Protein AF-A0A240TPN5-F1 (afdb_monomer)

Radius of gyration: 21.35 Å; Cα contacts (8 Å, |Δi|>4): 50; chains: 1; bounding box: 63×28×46 Å

Organism: NCBI:txid553814

Mean predicted aligned error: 8.61 Å

Sequence (86 aa):
MNDELGDFVEMLTAWHSKKVSNLRDVQEASKEGTLLKLGDDDEGFPLTDREAKFFKIGIEVTLMELGTLPFKVTVNDDSDEEGGAA

Secondary structure (DSSP, 8-state):
-HHHHHHHHHHHHHHHHHHHHHHHHHHHH--TT-EE-SSSS---EEPPHHHHHHHHHHHHHHHHHHSS-S-----------SS---

Foldseek 3Di:
DVVVVVVVVVVVVVVLQVVLVVLVVLLVPQAFQDFDDDDDPGPGDGDHRVRSVVSNVVSVVVCVVRVDDPDDDDDPPPVPPDDDDD

pLDDT: mean 87.07, std 15.56, range [40.0, 98.0]

Structure (mmCIF, N/CA/C/O backbone):
data_AF-A0A240TPN5-F1
#
_entry.id   AF-A0A240TPN5-F1
#
loop_
_atom_site.group_PDB
_atom_site.id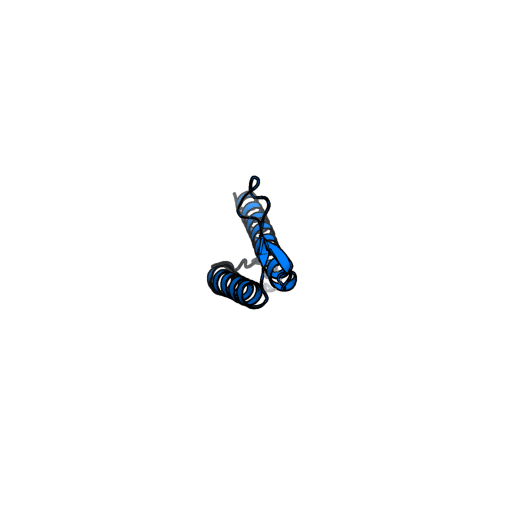
_atom_site.type_symbol
_atom_site.label_atom_id
_atom_site.label_alt_id
_atom_site.label_comp_id
_atom_site.label_asym_id
_atom_site.label_entity_id
_atom_site.label_seq_id
_atom_site.pdbx_PDB_ins_code
_atom_site.Cartn_x
_atom_site.Cartn_y
_atom_site.Cartn_z
_atom_site.occupancy
_atom_site.B_iso_or_equiv
_atom_site.auth_seq_id
_atom_site.auth_comp_id
_atom_site.auth_asym_id
_atom_site.auth_atom_id
_atom_site.pdbx_PDB_model_num
ATOM 1 N N . MET A 1 1 ? 17.391 5.775 -29.155 1.00 47.97 1 MET A N 1
ATOM 2 C CA . MET A 1 1 ? 16.231 4.893 -28.891 1.00 47.97 1 MET A CA 1
ATOM 3 C C . MET A 1 1 ? 16.456 3.952 -27.709 1.00 47.97 1 MET A C 1
ATOM 5 O O . MET A 1 1 ? 15.462 3.620 -27.086 1.00 47.97 1 MET A O 1
ATOM 9 N N . ASN A 1 2 ? 17.690 3.545 -27.362 1.00 62.19 2 ASN A N 1
ATOM 10 C CA . ASN A 1 2 ? 17.926 2.738 -26.149 1.00 62.19 2 ASN A CA 1
ATOM 11 C C . ASN A 1 2 ? 17.765 3.536 -24.842 1.00 62.19 2 ASN A C 1
ATOM 13 O O . ASN A 1 2 ? 17.192 3.007 -23.897 1.00 62.19 2 ASN A O 1
ATOM 17 N N . ASP A 1 3 ? 18.188 4.802 -24.816 1.00 78.50 3 ASP A N 1
ATOM 18 C CA . ASP A 1 3 ? 18.187 5.594 -23.574 1.00 78.50 3 ASP A CA 1
ATOM 19 C C . ASP A 1 3 ? 16.768 5.896 -23.065 1.00 78.50 3 ASP A C 1
ATOM 21 O O . ASP A 1 3 ? 16.462 5.656 -21.906 1.00 78.50 3 ASP A O 1
ATOM 25 N N . GLU A 1 4 ? 15.848 6.297 -23.950 1.00 88.19 4 GLU A N 1
ATOM 26 C CA . GLU A 1 4 ? 14.456 6.601 -23.571 1.00 88.19 4 GLU A CA 1
ATOM 27 C C . GLU A 1 4 ? 13.702 5.378 -23.019 1.00 88.19 4 GLU A C 1
ATOM 29 O O . GLU A 1 4 ? 12.877 5.505 -22.113 1.00 88.19 4 GLU A O 1
ATOM 34 N N . LEU A 1 5 ? 13.970 4.183 -23.563 1.00 87.31 5 LEU A N 1
ATOM 35 C CA . LEU A 1 5 ? 13.373 2.946 -23.059 1.00 87.31 5 LEU A CA 1
ATOM 36 C C . LEU A 1 5 ? 13.976 2.561 -21.702 1.00 87.31 5 LEU A C 1
ATOM 38 O O . LEU A 1 5 ? 13.233 2.135 -20.818 1.00 87.31 5 LEU A O 1
ATOM 42 N N . GLY A 1 6 ? 15.291 2.727 -21.533 1.00 89.12 6 GLY A N 1
ATOM 43 C CA . GLY A 1 6 ? 15.975 2.524 -20.256 1.00 89.12 6 GLY A CA 1
ATOM 44 C C . GLY A 1 6 ? 15.411 3.427 -19.158 1.00 89.12 6 GLY A C 1
ATOM 45 O O . GLY A 1 6 ? 14.955 2.924 -18.130 1.00 89.12 6 GLY A O 1
ATOM 46 N N . ASP A 1 7 ? 15.321 4.730 -19.430 1.00 91.06 7 ASP A N 1
ATOM 47 C CA . ASP A 1 7 ? 14.760 5.730 -18.515 1.00 91.06 7 ASP A CA 1
ATOM 48 C C . ASP A 1 7 ? 13.303 5.409 -18.146 1.00 91.06 7 ASP A C 1
ATOM 50 O O . ASP A 1 7 ? 12.893 5.499 -16.984 1.00 91.06 7 ASP A O 1
ATOM 54 N N . PHE A 1 8 ? 12.498 4.986 -19.128 1.00 93.06 8 PHE A N 1
ATOM 55 C CA . PHE A 1 8 ? 11.118 4.577 -18.883 1.00 93.06 8 PHE A CA 1
ATOM 56 C C . PHE A 1 8 ? 11.030 3.347 -17.969 1.00 93.06 8 PHE A C 1
ATOM 58 O O . PHE A 1 8 ? 10.200 3.317 -17.057 1.00 93.06 8 PHE A O 1
ATOM 65 N N . VAL A 1 9 ? 11.875 2.338 -18.191 1.00 92.69 9 VAL A N 1
ATOM 66 C CA . VAL A 1 9 ? 11.909 1.112 -17.383 1.00 92.69 9 VAL A CA 1
ATOM 67 C C . VAL A 1 9 ? 12.355 1.404 -15.947 1.00 92.69 9 VAL A C 1
ATOM 69 O O . VAL A 1 9 ? 11.742 0.881 -15.010 1.00 92.69 9 VAL A O 1
ATOM 72 N N . GLU A 1 10 ? 13.356 2.264 -15.746 1.00 92.62 10 GLU A N 1
ATOM 73 C CA . GLU A 1 10 ? 13.755 2.721 -14.409 1.00 92.62 10 GLU A CA 1
ATOM 74 C C . GLU A 1 10 ? 12.615 3.460 -13.709 1.00 92.62 10 GLU A C 1
ATOM 76 O O . GLU A 1 10 ? 12.249 3.117 -12.579 1.00 92.62 10 GLU A O 1
ATOM 81 N N . MET A 1 11 ? 11.994 4.425 -14.394 1.00 95.50 11 MET A N 1
ATOM 82 C CA . MET A 1 11 ? 10.871 5.185 -13.854 1.00 95.50 11 MET A CA 1
ATOM 83 C C . MET A 1 11 ? 9.706 4.266 -13.468 1.00 95.50 11 MET A C 1
ATOM 85 O O . MET A 1 11 ? 9.133 4.412 -12.385 1.00 95.50 11 MET A O 1
ATOM 89 N N . LEU A 1 12 ? 9.364 3.300 -14.325 1.00 95.50 12 LEU A N 1
ATOM 90 C CA . LEU A 1 12 ? 8.299 2.333 -14.072 1.00 95.50 12 LEU A CA 1
ATOM 91 C C . LEU A 1 12 ? 8.620 1.448 -12.862 1.00 95.50 12 LEU A C 1
ATOM 93 O O . LEU A 1 12 ? 7.754 1.233 -12.011 1.00 95.50 12 LEU A O 1
ATOM 97 N N . THR A 1 13 ? 9.861 0.973 -12.754 1.00 94.75 13 THR A N 1
ATOM 98 C CA . THR A 1 13 ? 10.312 0.123 -11.643 1.00 94.75 13 THR A CA 1
ATOM 99 C C . THR A 1 13 ? 10.292 0.882 -10.317 1.00 94.75 13 THR A C 1
ATOM 101 O O . THR A 1 13 ? 9.796 0.367 -9.309 1.00 94.75 13 THR A O 1
ATOM 104 N N . ALA A 1 14 ? 10.757 2.133 -10.314 1.00 95.81 14 ALA A N 1
ATOM 105 C CA . ALA A 1 14 ? 10.725 3.000 -9.141 1.00 95.81 14 ALA A CA 1
ATOM 106 C C . ALA A 1 14 ? 9.287 3.340 -8.719 1.00 95.81 14 ALA A C 1
ATOM 108 O O . ALA A 1 14 ? 8.941 3.260 -7.536 1.00 95.81 14 ALA A O 1
ATOM 109 N N . TRP A 1 15 ? 8.424 3.677 -9.683 1.00 97.38 15 TRP A N 1
ATOM 110 C CA . TRP A 1 15 ? 7.006 3.929 -9.435 1.00 97.38 15 TRP A CA 1
ATOM 111 C C . TRP A 1 15 ? 6.313 2.705 -8.831 1.00 97.38 15 TRP A C 1
ATOM 113 O O . TRP A 1 15 ? 5.618 2.833 -7.820 1.00 97.38 15 TRP A O 1
ATOM 123 N N . HIS A 1 16 ? 6.531 1.520 -9.407 1.00 97.38 16 HIS A N 1
ATOM 124 C CA . HIS A 1 16 ? 5.929 0.273 -8.938 1.00 97.38 16 HIS A CA 1
ATOM 125 C C . HIS A 1 16 ? 6.395 -0.070 -7.521 1.00 97.38 16 HIS A C 1
ATOM 127 O O . HIS A 1 16 ? 5.561 -0.258 -6.635 1.00 97.38 16 HIS A O 1
ATOM 133 N N . SER A 1 17 ? 7.704 -0.011 -7.265 1.00 96.56 17 SER A N 1
ATOM 134 C CA . SER A 1 17 ? 8.284 -0.261 -5.938 1.00 96.56 17 SER A CA 1
ATOM 135 C C . SER A 1 17 ? 7.690 0.664 -4.873 1.00 96.56 17 SER A C 1
ATOM 137 O O . SER A 1 17 ? 7.333 0.221 -3.780 1.00 96.56 17 SER A O 1
ATOM 139 N N . LYS A 1 18 ? 7.492 1.947 -5.205 1.00 97.75 18 LYS A N 1
ATOM 140 C CA . LYS A 1 18 ? 6.840 2.910 -4.310 1.00 97.75 18 LYS A CA 1
ATOM 141 C C . LYS A 1 18 ? 5.372 2.564 -4.049 1.00 97.75 18 LYS A C 1
ATOM 143 O O . LYS A 1 18 ? 4.912 2.697 -2.919 1.00 97.75 18 LYS A O 1
ATOM 148 N N . LYS A 1 19 ? 4.622 2.109 -5.059 1.00 97.56 19 LYS A N 1
ATOM 149 C CA . LYS A 1 19 ? 3.230 1.661 -4.873 1.00 97.56 19 LYS A CA 1
ATOM 150 C C . LYS A 1 19 ? 3.145 0.440 -3.958 1.00 97.56 19 LYS A C 1
ATOM 152 O O . LYS A 1 19 ? 2.298 0.429 -3.068 1.00 97.56 19 LYS A O 1
ATOM 157 N N . VAL A 1 20 ? 4.039 -0.533 -4.132 1.00 98.00 20 VAL A N 1
ATOM 158 C CA . VAL A 1 20 ? 4.132 -1.717 -3.265 1.00 98.00 20 VAL A CA 1
ATOM 159 C C . VAL A 1 20 ? 4.463 -1.316 -1.827 1.00 98.00 20 VAL A C 1
ATOM 161 O O . VAL A 1 20 ? 3.765 -1.743 -0.911 1.00 98.00 20 VAL A O 1
ATOM 164 N N . SER A 1 21 ? 5.464 -0.450 -1.628 1.00 97.81 21 SER A N 1
ATOM 165 C CA . SER A 1 21 ? 5.840 0.061 -0.302 1.00 97.81 21 SER A CA 1
ATOM 166 C C . SER A 1 21 ? 4.666 0.755 0.387 1.00 97.81 21 SER A C 1
ATOM 168 O O . SER A 1 21 ? 4.311 0.386 1.498 1.00 97.81 21 SER A O 1
ATOM 170 N N . ASN A 1 22 ? 3.986 1.675 -0.304 1.00 96.88 22 ASN A N 1
ATOM 171 C CA . ASN A 1 22 ? 2.831 2.378 0.254 1.00 96.88 22 ASN A CA 1
ATOM 172 C C . ASN A 1 22 ? 1.709 1.416 0.679 1.00 96.88 22 ASN A C 1
ATOM 174 O O . ASN A 1 22 ? 1.076 1.624 1.710 1.00 96.88 22 ASN A O 1
ATOM 178 N N . LEU A 1 23 ? 1.436 0.373 -0.114 1.00 97.19 23 LEU A N 1
ATOM 179 C CA . LEU A 1 23 ? 0.434 -0.633 0.244 1.00 97.19 23 LEU A CA 1
ATOM 180 C C . LEU A 1 23 ? 0.849 -1.417 1.493 1.00 97.19 23 LEU A C 1
ATOM 182 O O . LEU A 1 23 ? 0.004 -1.659 2.351 1.00 97.19 23 LEU A O 1
ATOM 18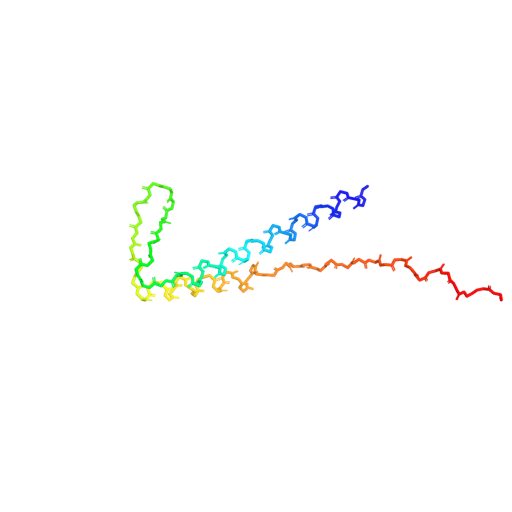6 N N . ARG A 1 24 ? 2.133 -1.772 1.628 1.00 97.50 24 ARG A N 1
ATOM 187 C CA . ARG A 1 24 ? 2.669 -2.436 2.827 1.00 97.50 24 ARG A CA 1
ATOM 188 C C . ARG A 1 24 ? 2.591 -1.535 4.063 1.00 97.50 24 ARG A C 1
ATOM 190 O O . ARG A 1 24 ? 2.123 -1.998 5.099 1.00 97.50 24 ARG A O 1
ATOM 197 N N . ASP A 1 25 ? 2.925 -0.253 3.935 1.00 96.69 25 ASP A N 1
ATOM 1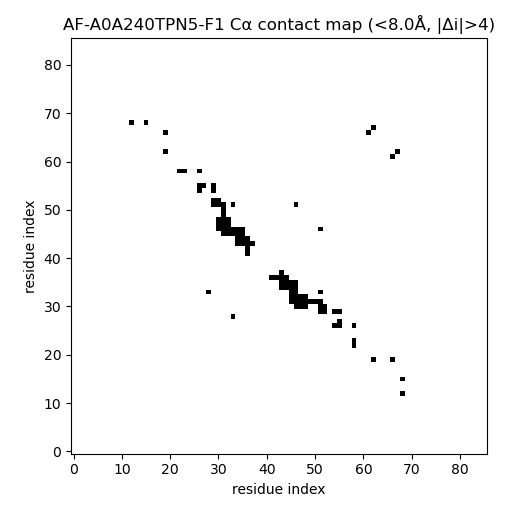98 C CA . ASP A 1 25 ? 2.820 0.716 5.034 1.00 96.69 25 ASP A CA 1
ATOM 199 C C . ASP A 1 25 ? 1.366 0.860 5.509 1.00 96.69 25 ASP A C 1
ATOM 201 O O . ASP A 1 25 ? 1.069 0.815 6.704 1.00 96.69 25 ASP A O 1
ATOM 205 N N . VAL A 1 26 ? 0.427 0.974 4.563 1.00 94.69 26 VAL A N 1
ATOM 206 C CA . VAL A 1 26 ? -1.012 1.032 4.855 1.00 94.69 26 VAL A CA 1
ATOM 207 C C . VAL A 1 26 ? -1.491 -0.270 5.502 1.00 94.69 26 VAL A C 1
ATOM 209 O O . VAL A 1 26 ? -2.260 -0.231 6.467 1.00 94.69 26 VAL A O 1
ATOM 212 N N . GLN A 1 27 ? -1.030 -1.423 5.015 1.00 95.88 27 GLN A N 1
ATOM 213 C CA . GLN A 1 27 ? -1.341 -2.725 5.598 1.00 95.88 27 GLN A CA 1
ATOM 214 C C . GLN A 1 27 ? -0.877 -2.794 7.055 1.00 95.88 27 GLN A C 1
ATOM 216 O O . GLN A 1 27 ? -1.662 -3.181 7.916 1.00 95.88 27 GLN A O 1
ATOM 221 N N . GLU A 1 28 ? 0.355 -2.389 7.359 1.00 95.62 28 GLU A N 1
ATOM 222 C CA . GLU A 1 28 ? 0.905 -2.407 8.718 1.00 95.62 28 GLU A CA 1
ATOM 223 C C . GLU A 1 28 ? 0.164 -1.441 9.652 1.00 95.62 28 GLU A C 1
ATOM 225 O O . GLU A 1 28 ? -0.232 -1.821 10.761 1.00 95.62 28 GLU A O 1
ATOM 230 N N . ALA A 1 29 ? -0.111 -0.224 9.176 1.00 93.88 29 ALA A N 1
ATOM 231 C CA . ALA A 1 29 ? -0.798 0.818 9.933 1.00 93.88 29 ALA A CA 1
ATOM 232 C C . ALA A 1 29 ? -2.283 0.513 10.210 1.00 93.88 29 ALA A C 1
ATOM 234 O O . ALA A 1 29 ? -2.890 1.127 11.093 1.00 93.88 29 ALA A O 1
ATOM 235 N N . SER A 1 30 ? -2.885 -0.428 9.477 1.00 95.12 30 SER A N 1
ATOM 236 C CA . SER A 1 30 ? -4.298 -0.783 9.615 1.00 95.12 30 SER A CA 1
ATOM 237 C C . SER A 1 30 ? -4.555 -1.625 10.863 1.00 95.12 30 SER A C 1
ATOM 239 O O . SER A 1 30 ? -4.203 -2.804 10.945 1.00 95.12 30 SER A O 1
ATOM 241 N N . LYS A 1 31 ? -5.204 -1.029 11.857 1.00 96.81 31 LYS A N 1
ATOM 242 C CA . LYS A 1 31 ? -5.573 -1.662 13.126 1.00 96.81 31 LYS A CA 1
ATOM 243 C C . LYS A 1 31 ? -6.944 -1.165 13.568 1.00 96.81 31 LYS A C 1
ATOM 245 O O . LYS A 1 31 ? -7.516 -0.271 12.949 1.00 96.81 31 LYS A O 1
ATOM 250 N N . GLU A 1 32 ? -7.475 -1.757 14.629 1.00 97.62 32 GLU A N 1
ATOM 251 C CA . GLU A 1 32 ? -8.698 -1.250 15.247 1.00 97.62 32 GLU A CA 1
ATOM 252 C C . GLU A 1 32 ? -8.555 0.245 15.586 1.00 97.62 32 GLU A C 1
ATOM 254 O O . GLU A 1 32 ? -7.522 0.689 16.096 1.00 97.62 32 GLU A O 1
ATOM 259 N N . GLY A 1 33 ? -9.579 1.025 15.248 1.00 96.38 33 GLY A N 1
ATOM 260 C CA . GLY A 1 33 ? -9.610 2.476 15.395 1.00 96.38 33 GLY A CA 1
ATOM 261 C C . GLY A 1 33 ? -8.921 3.259 14.274 1.00 96.38 33 GLY A C 1
ATOM 262 O O . GLY A 1 33 ? -9.047 4.482 14.255 1.00 96.38 33 GLY A O 1
ATOM 263 N N . THR A 1 34 ? -8.224 2.614 13.327 1.00 95.19 34 THR A N 1
ATOM 264 C CA . THR A 1 34 ? -7.704 3.308 12.135 1.00 95.19 34 THR A CA 1
ATOM 265 C C . THR A 1 34 ? -8.874 3.905 11.354 1.00 95.19 34 THR A C 1
ATOM 267 O O . THR A 1 34 ? -9.826 3.198 11.039 1.00 95.19 34 THR A O 1
ATOM 270 N N . LEU A 1 35 ? -8.808 5.199 11.041 1.00 93.94 35 LEU A N 1
ATOM 271 C CA . LEU A 1 35 ? -9.848 5.885 10.279 1.00 93.94 35 LEU A CA 1
ATOM 272 C C . LEU A 1 35 ? -9.680 5.579 8.785 1.00 93.94 35 LEU A C 1
ATOM 274 O O . LEU A 1 35 ? -8.686 5.987 8.182 1.00 93.94 35 LEU A O 1
ATOM 278 N N . LEU A 1 36 ? -10.639 4.873 8.193 1.00 91.44 36 LEU A N 1
ATOM 279 C CA . LEU A 1 36 ? -10.684 4.635 6.754 1.00 91.44 36 LEU A CA 1
ATOM 280 C C . LEU A 1 36 ? -11.578 5.682 6.090 1.00 91.44 36 LEU A C 1
ATOM 282 O O . LEU A 1 36 ? -12.725 5.858 6.493 1.00 91.44 36 LEU A O 1
ATOM 286 N N . LYS A 1 37 ? -11.058 6.344 5.054 1.00 91.94 37 LYS A N 1
ATOM 287 C CA . LYS A 1 37 ? -11.803 7.285 4.211 1.00 91.94 37 LYS A CA 1
ATOM 288 C C . LYS A 1 37 ? -11.962 6.727 2.807 1.00 91.94 37 LYS A C 1
ATOM 290 O O . LYS A 1 37 ? -10.984 6.263 2.218 1.00 91.94 37 LYS A O 1
ATOM 295 N N . LEU A 1 38 ? -13.176 6.786 2.268 1.00 86.62 38 LEU A N 1
ATOM 296 C CA . LEU A 1 38 ? -13.473 6.383 0.898 1.00 86.62 38 LEU A CA 1
ATOM 297 C C . LEU A 1 38 ? -13.647 7.634 0.030 1.00 86.62 38 LEU A C 1
ATOM 299 O O . LEU A 1 38 ? -14.755 8.104 -0.203 1.00 86.62 38 LEU A O 1
ATOM 303 N N . GLY A 1 39 ? -12.524 8.164 -0.456 1.00 84.62 39 GLY A N 1
ATOM 304 C CA . GLY A 1 39 ? -12.479 9.426 -1.198 1.00 84.62 39 GLY A CA 1
ATOM 305 C C . GLY A 1 39 ? -12.231 10.639 -0.300 1.00 84.62 39 GLY A C 1
ATOM 306 O O . GLY A 1 39 ? -12.050 10.509 0.911 1.00 84.62 39 GLY A O 1
ATOM 307 N N . ASP A 1 40 ? -12.182 11.816 -0.922 1.00 82.69 40 ASP A N 1
ATOM 308 C CA . ASP A 1 40 ? -11.753 13.053 -0.258 1.00 82.69 40 ASP A CA 1
ATOM 309 C C . ASP A 1 40 ? -12.874 13.726 0.556 1.00 82.69 40 ASP A C 1
ATOM 311 O O . ASP A 1 40 ? -12.588 14.418 1.533 1.00 82.69 40 ASP A O 1
ATOM 315 N N . ASP A 1 41 ? -14.138 13.464 0.205 1.00 78.88 41 ASP A N 1
ATOM 316 C CA . ASP A 1 41 ? -15.323 14.087 0.818 1.00 78.88 41 ASP A CA 1
ATOM 317 C C . ASP A 1 41 ? -15.951 13.252 1.954 1.00 78.88 41 ASP A C 1
ATOM 319 O O . ASP A 1 41 ? -16.975 13.635 2.517 1.00 78.88 41 ASP A O 1
ATOM 323 N N . ASP A 1 42 ? -15.358 12.105 2.299 1.00 80.31 42 ASP A N 1
ATOM 324 C CA . ASP A 1 42 ? -15.843 11.235 3.373 1.00 80.31 42 ASP A CA 1
ATOM 325 C C . ASP A 1 42 ? -15.179 11.611 4.714 1.00 80.31 42 ASP A C 1
ATOM 327 O O . ASP A 1 42 ? -13.948 11.730 4.830 1.00 80.31 42 ASP A O 1
ATOM 331 N N . GLU A 1 43 ? -15.995 11.784 5.759 1.00 85.00 43 GLU A N 1
ATOM 332 C CA . GLU A 1 43 ? -15.507 11.973 7.132 1.00 85.00 43 GLU A CA 1
ATOM 333 C C . GLU A 1 43 ? -14.689 10.759 7.601 1.00 85.00 43 GLU A C 1
ATOM 335 O O . GLU A 1 43 ? -13.771 10.903 8.414 1.00 85.00 43 GLU A O 1
ATOM 340 N N . GLY A 1 44 ? -14.936 9.597 6.993 1.00 90.19 44 GLY A N 1
ATOM 341 C CA . GLY A 1 44 ? -14.299 8.331 7.290 1.00 90.19 44 GLY A CA 1
ATOM 342 C C . GLY A 1 44 ? -14.911 7.654 8.504 1.00 90.19 44 GLY A C 1
ATOM 343 O O . GLY A 1 44 ? -15.605 8.261 9.319 1.00 90.19 44 GLY A O 1
ATOM 344 N N . PHE A 1 45 ? -14.627 6.367 8.649 1.00 93.12 45 PHE A N 1
ATOM 345 C CA . PHE A 1 45 ? -15.099 5.578 9.779 1.00 93.12 45 PHE A CA 1
ATOM 346 C C . PHE A 1 45 ? -13.945 4.815 10.433 1.00 93.12 45 PHE A C 1
ATOM 348 O O . PHE A 1 45 ? -13.016 4.377 9.745 1.00 93.12 45 PHE A O 1
ATOM 355 N N . PRO A 1 46 ? -13.955 4.670 11.770 1.00 96.50 46 PRO A N 1
ATOM 356 C CA . PRO A 1 46 ? -12.957 3.873 12.459 1.00 96.50 46 PRO A CA 1
ATOM 357 C C . PRO A 1 46 ? -13.193 2.393 12.159 1.00 96.50 46 PRO A C 1
ATOM 359 O O . PRO A 1 46 ? -14.298 1.882 12.331 1.00 96.50 46 PRO A O 1
ATOM 362 N N . LEU A 1 47 ? -12.142 1.696 11.744 1.00 96.69 47 LEU A N 1
ATOM 363 C CA . LEU A 1 47 ? -12.188 0.258 11.527 1.00 96.69 47 LEU A CA 1
ATOM 364 C C . LEU A 1 47 ? -12.340 -0.477 12.860 1.00 96.69 47 LEU A C 1
ATOM 366 O O . LEU A 1 47 ? -11.608 -0.223 13.816 1.00 96.69 47 LEU A O 1
ATOM 370 N N . THR A 1 48 ? -13.226 -1.461 12.906 1.00 97.81 48 THR A N 1
ATOM 371 C CA . THR A 1 48 ? -13.190 -2.510 13.931 1.00 97.81 48 THR A CA 1
ATOM 372 C C . THR A 1 48 ? -11.971 -3.417 13.726 1.00 97.81 48 THR A C 1
ATOM 374 O O . THR A 1 48 ? -11.399 -3.479 12.634 1.00 97.81 48 THR A O 1
ATOM 377 N N . ASP A 1 49 ? -11.590 -4.201 14.741 1.00 97.75 49 ASP A N 1
ATOM 378 C CA . ASP A 1 49 ? -10.523 -5.212 14.601 1.00 97.75 49 ASP A CA 1
ATOM 379 C C . ASP A 1 49 ? -10.785 -6.183 13.430 1.00 97.75 49 ASP A C 1
ATOM 381 O O 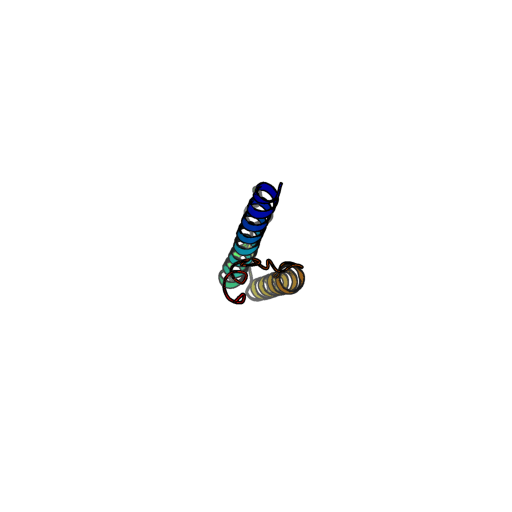. ASP A 1 49 ? -9.882 -6.524 12.660 1.00 97.75 49 ASP A O 1
ATOM 385 N N . ARG A 1 50 ? -12.049 -6.586 13.236 1.00 97.81 50 ARG A N 1
ATOM 386 C CA . ARG A 1 50 ? -12.446 -7.473 12.134 1.00 97.81 50 ARG A CA 1
ATOM 387 C C . ARG A 1 50 ? -12.252 -6.810 10.769 1.00 97.81 50 ARG A C 1
ATOM 389 O O . ARG A 1 50 ? -11.748 -7.456 9.853 1.00 97.81 50 ARG A O 1
ATOM 396 N N . GLU A 1 51 ? -12.641 -5.549 10.621 1.00 97.38 51 GLU A N 1
ATOM 397 C CA . GLU A 1 51 ? -12.496 -4.818 9.358 1.00 97.38 51 GLU A CA 1
ATOM 398 C C . GLU A 1 51 ? -11.031 -4.517 9.048 1.00 97.38 51 GLU A C 1
ATOM 400 O O . GLU A 1 51 ? -10.608 -4.711 7.911 1.00 97.38 51 GLU A O 1
ATOM 405 N N . ALA A 1 52 ? -10.223 -4.163 10.052 1.00 97.50 52 ALA A N 1
ATOM 406 C CA . ALA A 1 52 ? -8.782 -3.993 9.883 1.00 97.50 52 ALA A CA 1
ATOM 407 C C . ALA A 1 52 ? -8.106 -5.284 9.386 1.00 97.50 52 ALA A C 1
ATOM 409 O O . ALA A 1 52 ? -7.257 -5.240 8.493 1.00 97.50 52 ALA A O 1
ATOM 410 N N . LYS A 1 53 ? -8.518 -6.451 9.901 1.00 97.69 53 LYS A N 1
ATOM 411 C CA . LYS A 1 53 ? -8.054 -7.758 9.403 1.00 97.69 53 LYS A CA 1
ATOM 412 C C . LYS A 1 53 ? -8.458 -7.999 7.950 1.00 97.69 53 LYS A C 1
ATOM 414 O O . LYS A 1 53 ? -7.617 -8.407 7.154 1.00 97.69 53 LYS A O 1
ATOM 419 N N . PHE A 1 54 ? -9.711 -7.733 7.582 1.00 97.06 54 PHE A N 1
ATOM 420 C CA . PHE A 1 54 ? -10.151 -7.896 6.193 1.00 97.06 54 PHE A CA 1
ATOM 421 C C . PHE A 1 54 ? -9.457 -6.935 5.235 1.00 97.06 54 PHE A C 1
ATOM 423 O O . PHE A 1 54 ? -9.085 -7.337 4.137 1.00 97.06 54 PHE A O 1
ATOM 430 N N . PHE A 1 55 ? -9.224 -5.700 5.661 1.00 96.12 55 PHE A N 1
ATOM 431 C CA . PHE A 1 55 ? -8.491 -4.723 4.874 1.00 96.12 55 PHE A CA 1
ATOM 432 C C . PHE A 1 55 ? -7.047 -5.183 4.620 1.00 96.12 55 PHE A C 1
ATOM 434 O O . PHE A 1 55 ? -6.586 -5.180 3.479 1.00 96.12 55 PHE A O 1
ATOM 441 N N . LYS A 1 56 ? -6.372 -5.712 5.652 1.00 97.38 56 LYS A N 1
ATOM 442 C CA . LYS A 1 56 ? -5.048 -6.341 5.519 1.00 97.38 56 LYS A CA 1
ATOM 443 C C . LYS A 1 56 ? -5.036 -7.513 4.537 1.00 97.38 56 LYS A C 1
ATOM 445 O O . LYS A 1 56 ? -4.091 -7.630 3.762 1.00 97.38 56 LYS A O 1
ATOM 450 N N . ILE A 1 57 ? -6.068 -8.362 4.563 1.00 97.56 57 ILE A N 1
ATOM 451 C CA . ILE A 1 57 ? -6.225 -9.483 3.621 1.00 97.56 57 ILE A CA 1
ATOM 452 C C . ILE A 1 57 ? -6.414 -8.963 2.191 1.00 97.56 57 ILE A C 1
ATOM 454 O O . ILE A 1 57 ? -5.775 -9.468 1.274 1.00 97.56 57 ILE A O 1
ATOM 458 N N . GLY A 1 58 ? -7.251 -7.941 1.992 1.00 96.75 58 GLY A N 1
ATOM 459 C CA . GLY A 1 58 ? -7.479 -7.337 0.676 1.00 96.75 58 GLY A CA 1
ATOM 460 C C . GLY A 1 58 ? -6.203 -6.756 0.061 1.00 96.75 58 GLY A C 1
ATOM 461 O O . GLY A 1 58 ? -5.937 -6.968 -1.125 1.00 96.75 58 GLY A O 1
ATOM 462 N N . ILE A 1 59 ? -5.370 -6.093 0.870 1.00 97.31 59 ILE A N 1
ATOM 463 C CA . ILE A 1 59 ? -4.052 -5.624 0.425 1.00 97.31 59 ILE A CA 1
ATOM 464 C C . ILE A 1 59 ? -3.141 -6.803 0.075 1.00 97.31 59 ILE A C 1
ATOM 466 O O . ILE A 1 59 ? -2.488 -6.761 -0.964 1.00 97.31 59 ILE A O 1
ATOM 470 N N . GLU A 1 60 ? -3.124 -7.867 0.881 1.00 97.69 60 GLU A N 1
ATOM 471 C CA . GLU A 1 60 ? -2.296 -9.038 0.580 1.00 97.69 60 GLU A CA 1
ATOM 472 C C . GLU A 1 60 ? -2.673 -9.665 -0.767 1.00 97.69 60 GLU A C 1
ATOM 474 O O . GLU A 1 60 ? -1.799 -9.876 -1.600 1.00 97.69 60 GLU A O 1
ATOM 479 N N . VAL A 1 61 ? -3.967 -9.881 -1.024 1.00 97.56 61 VAL A N 1
ATOM 480 C CA . VAL A 1 61 ? -4.459 -10.403 -2.313 1.00 97.56 61 VAL A CA 1
ATOM 481 C C . VAL A 1 61 ? -4.046 -9.489 -3.468 1.00 97.56 61 VAL A C 1
ATOM 483 O O . VAL A 1 61 ? -3.588 -9.963 -4.503 1.00 97.56 61 VAL A O 1
ATOM 486 N N . THR A 1 62 ? -4.139 -8.172 -3.278 1.00 96.81 62 THR A N 1
ATOM 487 C CA . THR A 1 62 ? -3.701 -7.196 -4.287 1.00 96.81 62 THR A CA 1
ATOM 488 C C . THR A 1 62 ? -2.205 -7.334 -4.583 1.00 96.81 62 THR A C 1
ATOM 490 O O . THR A 1 62 ? -1.792 -7.291 -5.738 1.00 96.81 62 THR A O 1
ATOM 493 N N . LEU A 1 63 ? -1.382 -7.523 -3.551 1.00 97.12 63 LEU A N 1
ATOM 494 C CA . LEU A 1 63 ? 0.067 -7.664 -3.682 1.00 97.12 63 LEU A CA 1
ATOM 495 C C . LEU A 1 63 ? 0.499 -9.034 -4.217 1.00 97.12 63 LEU A C 1
ATOM 497 O O . LEU A 1 63 ? 1.567 -9.119 -4.817 1.00 97.12 63 LEU A O 1
ATOM 501 N N . MET A 1 64 ? -0.307 -10.086 -4.067 1.00 95.94 64 MET A N 1
ATOM 502 C CA . MET A 1 64 ? -0.049 -11.369 -4.733 1.00 95.94 64 MET A CA 1
ATOM 503 C C . MET A 1 64 ? -0.102 -11.224 -6.257 1.00 95.94 64 MET A C 1
ATOM 505 O O . MET A 1 64 ? 0.761 -11.753 -6.951 1.00 95.94 64 MET A O 1
ATOM 509 N N . GLU A 1 65 ? -1.071 -10.462 -6.763 1.00 94.38 65 GLU A N 1
ATOM 510 C CA . GLU A 1 65 ? -1.265 -10.266 -8.203 1.00 94.38 65 GLU A CA 1
ATOM 511 C C . GLU A 1 65 ? -0.388 -9.139 -8.771 1.00 94.38 65 GLU A C 1
ATOM 513 O O . GLU A 1 65 ? 0.105 -9.230 -9.892 1.00 94.38 65 GLU A O 1
ATOM 518 N N . LEU A 1 66 ? -0.186 -8.059 -8.006 1.00 95.25 66 LEU A N 1
ATOM 519 C CA . LEU A 1 66 ? 0.423 -6.815 -8.499 1.00 95.25 66 LEU A CA 1
ATOM 520 C C . LEU A 1 66 ? 1.730 -6.440 -7.796 1.00 95.25 66 LEU A C 1
ATOM 522 O O . LEU A 1 66 ? 2.345 -5.435 -8.147 1.00 95.25 66 LEU A O 1
ATOM 526 N N . GLY A 1 67 ? 2.170 -7.202 -6.794 1.00 95.12 67 GLY A N 1
ATOM 527 C CA . GLY A 1 67 ? 3.360 -6.888 -5.997 1.00 95.12 67 GLY A CA 1
ATOM 528 C C . GLY A 1 67 ? 4.681 -7.152 -6.713 1.00 95.12 67 GLY A C 1
ATOM 529 O O . GLY A 1 67 ? 5.732 -6.761 -6.211 1.00 95.12 67 GLY A O 1
ATOM 530 N N . THR A 1 68 ? 4.646 -7.778 -7.889 1.00 94.81 68 THR A N 1
ATOM 531 C CA . THR A 1 68 ? 5.828 -8.040 -8.715 1.00 94.81 68 THR A CA 1
ATOM 532 C C . THR A 1 68 ? 5.572 -7.601 -10.151 1.00 94.81 68 THR A C 1
ATOM 534 O O . THR A 1 68 ? 4.452 -7.700 -10.649 1.00 94.81 68 THR A O 1
ATOM 537 N N . LEU A 1 69 ? 6.602 -7.076 -10.815 1.00 93.50 69 LEU A N 1
ATOM 538 C CA . LEU A 1 69 ? 6.516 -6.736 -12.232 1.00 93.50 69 LEU A CA 1
ATOM 539 C C . LEU A 1 69 ? 6.592 -8.014 -13.085 1.00 93.50 69 LEU A C 1
ATOM 541 O O . LEU A 1 69 ? 7.362 -8.918 -12.756 1.00 93.50 69 LEU A O 1
ATOM 545 N N . PRO A 1 70 ? 5.866 -8.087 -14.216 1.00 91.44 70 PRO A N 1
ATOM 546 C CA . PRO A 1 70 ? 5.852 -9.263 -15.089 1.00 91.44 70 PRO A CA 1
ATOM 547 C C . PRO A 1 70 ? 7.101 -9.370 -15.985 1.00 91.44 70 PRO A C 1
ATOM 549 O O . PRO A 1 70 ? 7.102 -10.104 -16.970 1.00 91.44 70 PRO A O 1
ATOM 552 N N . PHE A 1 71 ? 8.162 -8.623 -15.680 1.00 89.69 71 PHE A N 1
ATOM 553 C CA . PHE A 1 71 ? 9.417 -8.620 -16.420 1.00 89.69 71 PHE A CA 1
ATOM 554 C C . PHE A 1 71 ? 10.603 -8.479 -15.464 1.00 89.69 71 PHE A C 1
ATOM 556 O O . PHE A 1 71 ? 10.463 -8.050 -14.319 1.00 89.69 71 PHE A O 1
ATOM 563 N N . LYS A 1 72 ? 11.789 -8.836 -15.955 1.00 83.75 72 LYS A N 1
ATOM 564 C CA . LYS A 1 72 ? 13.067 -8.592 -15.286 1.00 83.75 72 LYS A CA 1
ATOM 565 C C . LYS A 1 72 ? 13.923 -7.730 -16.196 1.00 83.75 72 LYS A C 1
ATOM 567 O O . LYS A 1 72 ? 13.930 -7.944 -17.405 1.00 83.75 72 LYS A O 1
ATOM 572 N N . VAL A 1 73 ? 14.634 -6.778 -15.610 1.00 80.94 73 VAL A N 1
ATOM 573 C CA . VAL A 1 73 ? 15.599 -5.952 -16.334 1.00 80.94 73 VAL A CA 1
ATOM 574 C C . VAL A 1 73 ? 16.951 -6.638 -16.225 1.00 80.94 73 VAL A C 1
ATOM 576 O O . VAL A 1 73 ? 17.471 -6.816 -15.126 1.00 80.94 73 VAL A O 1
ATOM 579 N N . THR A 1 74 ? 17.491 -7.076 -17.355 1.00 78.69 74 THR A N 1
ATOM 580 C CA . THR A 1 74 ? 18.862 -7.575 -17.458 1.00 78.69 74 THR A CA 1
ATOM 581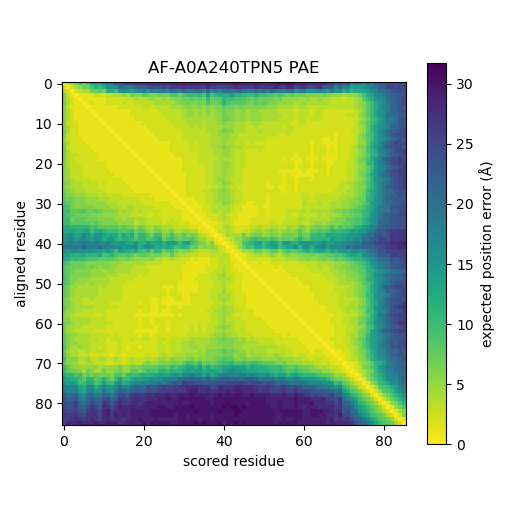 C C . THR A 1 74 ? 19.701 -6.480 -18.092 1.00 78.69 74 THR A C 1
ATOM 583 O O . THR A 1 74 ? 19.448 -6.102 -19.235 1.00 78.69 74 THR A O 1
ATOM 58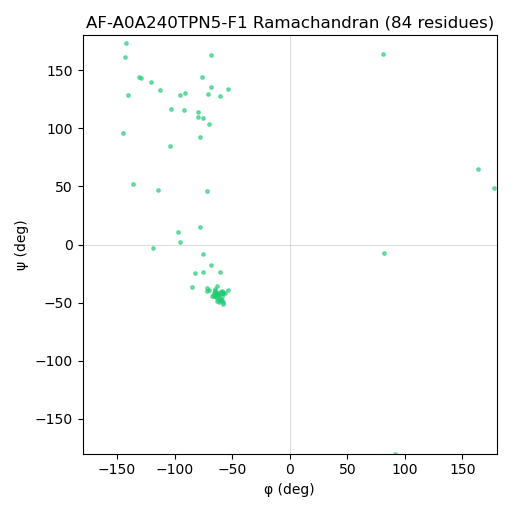6 N N . VAL A 1 75 ? 20.675 -5.955 -17.353 1.00 70.19 75 VAL A N 1
ATOM 587 C CA . VAL A 1 75 ? 21.709 -5.101 -17.942 1.00 70.19 75 VAL A CA 1
ATOM 588 C C . VAL A 1 75 ? 22.707 -6.052 -18.595 1.00 70.19 75 VAL A C 1
ATOM 590 O O . VAL A 1 75 ? 23.369 -6.811 -17.888 1.00 70.19 75 VAL A O 1
ATOM 593 N N . ASN A 1 76 ? 22.748 -6.083 -19.928 1.00 62.12 76 ASN A N 1
ATOM 594 C CA . ASN A 1 76 ? 23.845 -6.738 -20.634 1.00 62.12 76 ASN A CA 1
ATOM 595 C C . ASN A 1 76 ? 25.079 -5.867 -20.410 1.00 62.12 76 ASN A C 1
ATOM 597 O O . ASN A 1 76 ? 25.180 -4.772 -20.959 1.00 62.12 76 ASN A O 1
ATOM 601 N N . ASP A 1 77 ? 25.958 -6.318 -19.526 1.00 54.38 77 ASP A N 1
ATOM 602 C CA . ASP A 1 77 ? 27.287 -5.749 -19.378 1.00 54.38 77 ASP A CA 1
ATOM 603 C C . ASP A 1 77 ? 28.124 -6.312 -20.534 1.00 54.38 77 ASP A C 1
ATOM 605 O O . ASP A 1 77 ? 28.636 -7.426 -20.447 1.00 54.38 77 ASP A O 1
ATOM 609 N N . ASP A 1 78 ? 28.184 -5.595 -21.661 1.00 55.75 78 ASP A N 1
ATOM 610 C CA . ASP A 1 78 ? 29.004 -5.948 -22.836 1.00 55.75 78 ASP A CA 1
ATOM 611 C C . ASP A 1 78 ? 30.509 -5.719 -22.547 1.00 55.75 78 ASP A C 1
ATOM 613 O O . ASP A 1 78 ? 31.238 -5.120 -23.336 1.00 55.75 78 ASP A O 1
ATOM 617 N N . SER A 1 79 ? 30.985 -6.177 -21.386 1.00 54.59 79 SER A N 1
ATOM 618 C CA . SER A 1 79 ? 32.367 -6.028 -20.915 1.00 54.59 79 SER A CA 1
ATOM 619 C C . SER A 1 79 ? 33.247 -7.264 -21.178 1.00 54.59 79 SER A C 1
ATOM 621 O O . SER A 1 79 ? 34.380 -7.310 -20.706 1.00 54.59 79 SER A O 1
ATOM 623 N N . ASP A 1 80 ? 32.780 -8.238 -21.970 1.00 55.38 80 ASP A N 1
ATOM 624 C CA . ASP A 1 80 ? 33.504 -9.486 -22.280 1.00 55.38 80 ASP A CA 1
ATOM 625 C C . ASP A 1 80 ? 33.905 -9.618 -23.773 1.00 55.38 80 ASP A C 1
ATOM 627 O O . ASP A 1 80 ? 33.741 -10.674 -24.381 1.00 55.38 80 ASP A O 1
ATOM 631 N N . GLU A 1 81 ? 34.478 -8.574 -24.386 1.00 56.00 81 GLU A N 1
ATOM 632 C CA . GLU A 1 81 ? 35.183 -8.686 -25.683 1.00 56.00 81 GLU A CA 1
ATOM 633 C C . GLU A 1 81 ? 36.524 -7.918 -25.717 1.00 56.00 81 GLU A C 1
ATOM 635 O O . GLU A 1 81 ? 36.802 -7.170 -26.642 1.00 56.00 81 GLU A O 1
ATOM 640 N N . GLU A 1 82 ? 37.428 -8.134 -24.756 1.00 53.91 82 GLU A N 1
ATOM 641 C CA . GLU A 1 82 ? 38.871 -7.931 -25.000 1.00 53.91 82 GLU A CA 1
ATOM 642 C C . GLU A 1 82 ? 39.705 -8.967 -24.233 1.00 53.91 82 GLU A C 1
ATOM 644 O O . GLU A 1 82 ? 40.040 -8.794 -23.064 1.00 53.91 82 GLU A O 1
ATOM 649 N N . GLY A 1 83 ? 40.079 -10.064 -24.899 1.00 51.94 83 GLY A N 1
ATOM 650 C CA . GLY A 1 83 ? 41.067 -10.989 -24.339 1.00 51.94 83 GLY A CA 1
ATOM 651 C C . GLY A 1 83 ? 41.113 -12.366 -24.986 1.00 51.94 83 GLY A C 1
ATOM 652 O O . GLY A 1 83 ? 40.839 -13.361 -24.323 1.00 51.94 83 GLY A O 1
ATOM 653 N N . GLY A 1 84 ? 41.488 -12.455 -26.265 1.00 48.12 84 GLY A N 1
ATOM 654 C CA . GLY A 1 84 ? 41.702 -13.769 -26.877 1.00 48.12 84 GLY A CA 1
ATOM 655 C C . GLY A 1 84 ? 42.061 -13.785 -28.35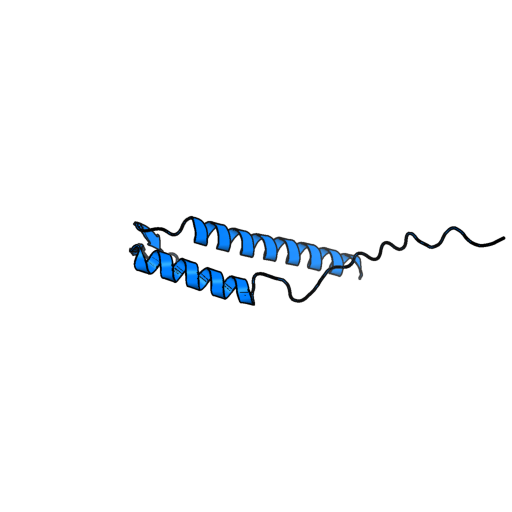7 1.00 48.12 84 GLY A C 1
ATOM 656 O O . GLY A 1 84 ? 41.470 -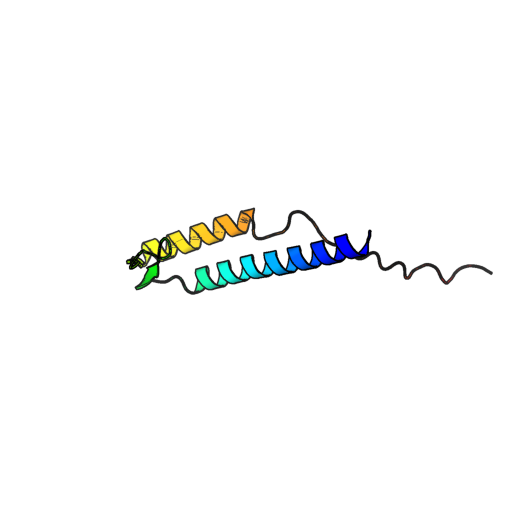14.560 -29.103 1.00 48.12 84 GLY A O 1
ATOM 657 N N . ALA A 1 85 ? 43.024 -12.973 -28.798 1.00 46.31 85 ALA A N 1
ATOM 658 C CA . ALA A 1 85 ? 43.679 -13.194 -30.085 1.00 46.31 85 ALA A CA 1
ATOM 659 C C . ALA A 1 85 ? 45.186 -12.901 -30.004 1.00 46.31 85 ALA A C 1
ATOM 661 O O . ALA A 1 85 ? 45.577 -11.801 -29.621 1.00 46.31 85 ALA A O 1
ATOM 662 N N . ALA A 1 86 ? 45.952 -13.897 -30.469 1.00 40.00 86 ALA A N 1
ATOM 663 C CA . ALA A 1 86 ? 47.404 -13.982 -30.686 1.00 40.00 86 ALA A CA 1
ATOM 664 C C . ALA A 1 86 ? 48.284 -14.351 -29.479 1.00 40.00 86 ALA A C 1
ATOM 666 O O . ALA A 1 86 ? 48.524 -13.502 -28.596 1.00 40.00 86 ALA A O 1
#

Solvent-accessible surface area (backbone atoms only — not comparable to full-atom values): 5319 Å² total; per-residue (Å²): 120,68,63,66,52,50,54,48,53,51,52,49,51,55,52,49,53,51,53,46,48,52,50,49,52,53,39,71,66,43,34,59,64,36,70,48,57,80,61,90,88,43,92,48,47,62,28,48,58,69,52,18,52,51,51,36,49,54,52,50,58,49,41,73,74,62,57,60,72,101,70,82,90,77,82,82,76,87,78,83,82,82,87,87,82,136

Nearest PDB structures (foldseek):
  3aei-assembly2_B  TM=5.224E-01  e=4.307E+00  Thermococcus sp. JCM 11816
  2zdi-assembly1_A-2  TM=4.248E-01  e=3.729E+00  Pyrococcus horikoshii
  3b8m-assembly1_A  TM=3.704E-01  e=4.008E+00  Escherichia coli
  2pzi-assembly2_B  TM=3.128E-01  e=4.008E+00  Mycobacterium tuberculosis

=== Feature glossary ===
A reading guide for the features in this record.

Start from the sequence.

  · This is the polypeptide sequence — one letter per residue, N-terminus first. Length ranges from a few dozen residues for small domains to over a thousand for large multi-domain proteins.

Fold it, and you get atomic coordinates and the backbone conformation that goes with them.

  · Structure coordinates are given as an mmCIF _atom_site loop: one row per atom with element, residue name, chain id, sequence number, and x/y/z position in Å. Only the four main-chain atoms per residue are included here; side chains are omitted to keep the record compact.

  · Backbone dihedral angles. Every residue except chain termini has a φ (preceding-C → N → Cα → C) and a ψ (N → Cα → C → next-N). They are reported in degrees following the IUPAC sign convention. Secondary structure is essentially a statement about which (φ, ψ) basin each residue occupies.

  · The SS8 string is DSSP's per-residue secondary-structure call. α-helix (H) means an i→i+4 H-bond ladder; β-strand (E) means the residue participates in a β-sheet; 3₁₀ (G) and π (I) are tighter and wider helices; T/S are turns/bends; '-' is loop.

  · SS3 is a coarse helix/strand/coil call (letters a/b/c) made by the P-SEA algorithm from inter-Cα distances and dihedrals. It is less detailed than DSSP but needs only Cα positions.

Summarize the fold with a handful of shape descriptors and a per-residue structural alphabet.

  · Radius of gyration (Rg) is the root-mean-square dista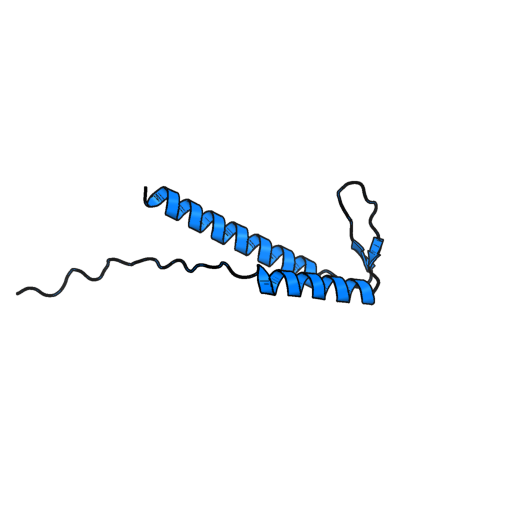nce of Cα atoms from their centroid — a single number for overall size and compactness. A globular domain of N residues has Rg ≈ 2.2·N^0.38 Å; an extended or disordered chain has a much larger Rg. The Cα contact count is the number of residue pairs whose Cα atoms are within 8 Å and are more than four positions apart in sequence — a standard proxy for tertiary packing density. The bounding box is the smallest axis-aligned box enclosing all Cα atoms.

  · The Foldseek 3Di string encodes local tertiary geometry as a 20-letter alphabet — one character per residue — derived from the relative positions of nearby Cα atoms. Unlike the amino-acid sequence, 3Di is a direct function of the 3D structure, so two proteins with the same fold have similar 3Di strings even at low sequence identity.

  · Solvent-accessible surface area (SASA) is the area in Å² traced out by the centre of a 1.4 Å probe sphere (a water molecule) rolled over the protein's van der Waals surface (Shrake–Rupley / Lee–Richards construction). Buried residues have near-zero SASA; fully exposed residues can exceed 200 Å². The total SASA scales roughly with the number of surface residues.

Ask how reliable the model is.

  · pLDDT (predicted Local Distance Difference Test) is AlphaFold's per-residue confidence score, ranging from 0 to 100. Values above 90 indicate high confidence (typically well-packed cores); 70–90 is confident; 50–70 low confidence; below 50 usually means the region is disordered or the prediction is unreliable there. AlphaFold stores pLDDT in the mmCIF B-factor column.

  · B-factor (Debye–Waller factor) reflects atomic displacement in the crystal lattice. It is an experimental observable (units Å²), not a prediction; low values mean the atom is pinned down, high values mean it moves or is heterogeneous across the crystal.

  · Predicted Aligned Error (PAE) is an AlphaFold confidence matrix: entry (i, j) is the expected error in the position of residue j, in ångströms, when the prediction is superimposed on the true structure at residue i. Low PAE within a block of residues means that block is internally rigid and well-predicted; high PAE between two blocks means their relative placement is uncertain even if each block individually is confident.

Place it in context: what it resembles, what it is annotated as, and how it looks.

  · Nearest PDB neighbors are the top structural matches found by Foldseek when searching this structure against the entire Protein Data Bank. Each hit reports a TM-score (0 to 1; >0.5 almost always implies the same fold) and an E-value. These are *structural* homologs — they may share no detectable sequence similarity.

  · Functional annotations link the protein to curated databases. InterPro entries identify conserved domains and families by matching the sequence against member-database signatures (Pfam, PROSITE, CDD, …). Gene Ontology (GO) terms describe molecular function, biological process, and cellular component in a controlled vocabulary. CATH places the structure in a hierarchical fold classification (Class/Architecture/Topology/Homologous-superfamily). The organism is the source species.

  · Three diagnostic plots accompany the record. The Cα contact map visualizes the tertiary structure as a 2D adjacency matrix (8 Å cutoff, sequence-local contacts suppressed). The Ramachandran plot shows the distribution of backbone (φ, ψ) torsions, with points in the α and β basins reflecting secondary structure content. The PAE plot shows AlphaFold's inter-residue confidence as a color matrix.

  · Six rendered views show the 3D structure from the faces of a cube — i.e. along ±x, ±y, ±z. Rendering representation is drawn randomly per protein from cartoon (secondary-structure ribbons), sticks (backbone bonds), or molecular surface; coloring is either N→C rainbow (blue at the N-terminus through red at the C-terminus) or one color per chain.